Protein AF-A0A9J5XK20-F1 (afdb_monomer)

Solvent-accessible surface area (backbone atoms only — not comparable to full-atom values): 7036 Å² total; per-residue (Å²): 115,74,71,59,74,69,47,93,83,61,82,48,74,66,55,50,50,26,66,77,69,73,48,52,72,66,59,47,50,57,50,50,54,51,52,54,54,48,54,52,50,51,56,52,52,53,71,74,36,82,85,81,54,61,65,72,64,52,45,68,55,49,55,58,52,53,54,55,59,67,32,76,85,43,57,88,81,58,85,81,70,64,61,65,58,50,48,40,58,56,76,67,44,54,52,82,46,95,96,47,83,45,63,70,79,82,82,86,82,88,127

pLDDT: mean 75.46, std 15.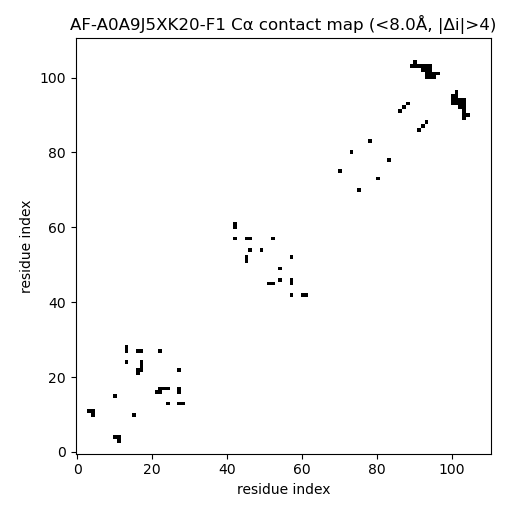71, range [34.91, 94.75]

Mean predicted aligned error: 11.69 Å

Secondary structure (DSSP, 8-state):
-HHHHT-TTS--HHHHHHHHHT--HHHHHHHHHHHHHHHHHHHHHHHT-TTTS-HHHHHHHHHHHHHHHHTTTS-TT-TTSSHHHHHHHHHTSPEEETTEEE-TT--S---

Foldseek 3Di:
DVVVVPPDDDDDPLRVVCVVPVDDSVVSVVVVVVVVVVVVVVLVVVVVVCPPDPPVVSCVVVVVVVVVVVCVVPPPPPPPPCPVVVCCVQQPAFDDDPPDGDHNPPPPDDD

InterPro domains:
  IPR005630 Terpene synthase, metal-binding domain [PF03936] (2-42)
  IPR008949 Isoprenoid synthase domain superfamily [G3DSA:1.10.600.10] (1-109)
  IPR008949 Isoprenoid synthase domain superfamily [SSF48576] (2-95)

Organism: Solanum commersonii (NCBI:txid4109)

Structure (mmCIF, N/CA/C/O backbone):
data_AF-A0A9J5XK20-F1
#
_entry.id   AF-A0A9J5XK20-F1
#
loop_
_atom_site.group_PDB
_atom_site.id
_atom_site.type_symbol
_atom_site.label_atom_id
_atom_site.label_alt_id
_atom_site.label_comp_id
_atom_site.label_asym_id
_atom_site.label_entity_id
_atom_site.label_seq_id
_atom_site.pdbx_PDB_ins_code
_atom_site.Cartn_x
_atom_site.Cartn_y
_atom_site.Cartn_z
_atom_site.occupancy
_atom_site.B_iso_or_equiv
_atom_site.auth_seq_id
_atom_site.auth_comp_id
_atom_site.auth_asym_id
_atom_site.auth_atom_id
_atom_site.pdbx_PDB_model_num
ATOM 1 N N . MET A 1 1 ? 0.002 4.961 13.609 1.00 51.75 1 MET A N 1
ATOM 2 C CA . MET A 1 1 ? -1.419 5.094 14.043 1.00 51.75 1 MET A CA 1
ATOM 3 C C . MET A 1 1 ? -1.623 6.127 15.161 1.00 51.75 1 MET A C 1
ATOM 5 O O . MET A 1 1 ? -2.490 6.972 15.011 1.00 51.75 1 MET A O 1
ATOM 9 N N . GLN A 1 2 ? -0.844 6.121 16.256 1.00 54.03 2 GLN A N 1
ATOM 10 C CA . GLN A 1 2 ? -0.942 7.166 17.304 1.00 54.03 2 GLN A CA 1
ATOM 11 C C . GLN A 1 2 ? -0.587 8.578 16.791 1.00 54.03 2 GLN A C 1
ATOM 13 O O . GLN A 1 2 ? -1.206 9.552 17.203 1.00 54.03 2 GLN A O 1
ATOM 18 N N . PHE A 1 3 ? 0.347 8.683 15.840 1.00 56.94 3 PHE A N 1
ATOM 19 C CA . PHE A 1 3 ? 0.740 9.950 15.208 1.00 56.94 3 PHE A CA 1
ATOM 20 C C . PHE A 1 3 ? -0.370 10.630 14.390 1.00 56.94 3 PHE A C 1
ATOM 22 O O . PHE A 1 3 ? -0.390 11.854 14.289 1.00 56.94 3 PHE A O 1
ATOM 29 N N . GLU A 1 4 ? -1.295 9.869 13.798 1.00 56.88 4 GLU A N 1
ATOM 30 C CA . GLU A 1 4 ? -2.398 10.452 13.017 1.00 56.88 4 GLU A CA 1
ATOM 31 C C . GLU A 1 4 ? -3.427 11.126 13.927 1.00 56.88 4 GLU A C 1
ATOM 33 O O . GLU A 1 4 ? -3.907 12.205 13.600 1.00 56.88 4 GLU A O 1
ATOM 38 N N . GLN A 1 5 ? -3.673 10.556 15.112 1.00 59.72 5 GLN A N 1
ATOM 39 C CA . GLN A 1 5 ? -4.579 11.120 16.122 1.00 59.72 5 GLN A CA 1
ATOM 40 C C . GLN A 1 5 ? -4.054 12.431 16.732 1.00 59.72 5 GLN A C 1
ATOM 42 O O . GLN A 1 5 ? -4.821 13.202 17.298 1.00 59.72 5 GLN A O 1
ATOM 47 N N . GLN A 1 6 ? -2.748 12.701 16.620 1.00 59.94 6 GLN A N 1
ATOM 48 C CA . GLN A 1 6 ? -2.139 13.961 17.057 1.00 59.94 6 GLN A CA 1
ATOM 49 C C . GLN A 1 6 ? -2.323 15.104 16.045 1.00 59.94 6 GLN A C 1
ATOM 51 O O . GLN A 1 6 ? -2.031 16.254 16.374 1.00 59.94 6 GLN A O 1
ATOM 56 N N . ARG A 1 7 ? -2.789 14.829 14.815 1.00 62.69 7 ARG A N 1
ATOM 57 C CA . ARG A 1 7 ? -3.050 15.875 13.818 1.00 62.69 7 ARG A CA 1
ATOM 58 C C . ARG A 1 7 ? -4.423 16.497 14.067 1.00 62.69 7 ARG A C 1
ATOM 60 O O . ARG A 1 7 ? -5.452 15.867 13.881 1.00 62.69 7 ARG A O 1
ATOM 67 N N . THR A 1 8 ? -4.431 17.772 14.438 1.00 57.72 8 THR A N 1
ATOM 68 C CA . THR A 1 8 ? -5.584 18.487 15.010 1.00 57.72 8 THR A CA 1
ATOM 69 C C . THR A 1 8 ? -6.785 18.704 14.072 1.00 57.72 8 THR A C 1
ATOM 71 O O . THR A 1 8 ? -7.779 19.255 14.529 1.00 57.72 8 THR A O 1
ATOM 74 N N . HIS A 1 9 ? -6.739 18.348 12.778 1.00 65.75 9 HIS A N 1
ATOM 75 C CA . HIS A 1 9 ? -7.690 18.943 11.819 1.00 65.75 9 HIS A CA 1
ATOM 76 C C . HIS A 1 9 ? -8.380 18.031 10.788 1.00 65.75 9 HIS A C 1
ATOM 78 O O . HIS A 1 9 ? -9.215 18.534 10.037 1.00 65.75 9 HIS A O 1
ATOM 84 N N . ILE A 1 10 ? -8.107 16.722 10.733 1.00 76.00 10 ILE A N 1
ATOM 85 C CA . ILE A 1 10 ? -8.832 15.805 9.829 1.00 76.00 10 ILE A CA 1
ATOM 86 C C . ILE A 1 10 ? -9.077 14.478 10.561 1.00 76.00 10 ILE A C 1
ATOM 88 O O . ILE A 1 10 ? -8.095 13.858 10.970 1.00 76.00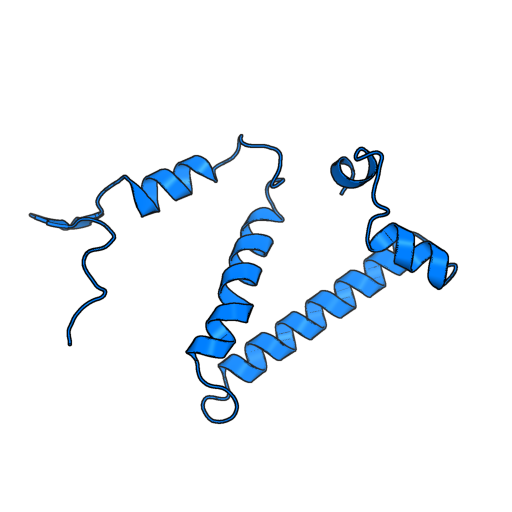 10 ILE A O 1
ATOM 92 N N . PRO A 1 11 ? -10.340 14.034 10.738 1.00 80.06 11 PRO A N 1
ATOM 93 C CA . PRO A 1 11 ? -10.618 12.734 11.335 1.00 80.06 11 PRO A CA 1
ATOM 94 C C . PRO A 1 11 ? -10.019 11.631 10.463 1.00 80.06 11 PRO A C 1
ATOM 96 O O . PRO A 1 11 ? -10.175 11.624 9.239 1.00 80.06 11 PRO A O 1
ATOM 99 N N . SER A 1 12 ? -9.313 10.702 11.098 1.00 83.56 12 SER A N 1
ATOM 100 C CA . SER A 1 12 ? -8.742 9.546 10.411 1.00 83.56 12 SER A CA 1
ATOM 101 C C . SER A 1 12 ? -9.845 8.673 9.811 1.00 83.56 12 SER A C 1
ATOM 103 O O . SER A 1 12 ? -10.986 8.660 10.277 1.00 83.56 12 SER A O 1
ATOM 105 N N . PHE A 1 13 ? -9.493 7.868 8.807 1.00 84.25 13 PHE A N 1
ATOM 106 C CA . PHE A 1 13 ? -10.412 6.874 8.247 1.00 84.25 13 PHE A CA 1
ATOM 107 C C . PHE A 1 13 ? -11.027 5.975 9.337 1.00 84.25 13 PHE A C 1
ATOM 109 O O . PHE A 1 13 ? -12.223 5.696 9.304 1.00 84.25 13 PHE A O 1
ATOM 116 N N . PHE A 1 14 ? -10.231 5.583 10.339 1.00 86.06 14 PHE A N 1
ATOM 117 C CA . PHE A 1 14 ? -10.696 4.792 11.480 1.00 86.06 14 PHE A CA 1
ATOM 118 C C . PHE A 1 14 ? -11.753 5.533 12.306 1.00 86.06 14 PHE A C 1
ATOM 120 O O . PHE A 1 14 ? -12.768 4.942 12.661 1.00 86.06 14 PHE A O 1
ATOM 127 N N . GLU A 1 15 ? -11.543 6.818 12.593 1.00 87.31 15 GLU A N 1
ATOM 128 C CA . GLU A 1 15 ? -12.492 7.638 13.358 1.00 87.31 15 GLU A CA 1
ATOM 129 C C . GLU A 1 15 ? -13.791 7.876 12.587 1.00 87.31 15 GLU A C 1
ATOM 131 O O . GLU A 1 15 ? -14.871 7.765 13.168 1.00 87.31 15 GLU A O 1
ATOM 136 N N . CYS A 1 16 ? -13.703 8.135 11.279 1.00 90.44 16 CYS A N 1
ATOM 137 C CA . CYS A 1 16 ? -14.873 8.224 10.408 1.00 90.44 16 CYS A CA 1
ATOM 138 C C . CYS A 1 16 ? -15.665 6.912 10.408 1.00 90.44 16 CYS A C 1
ATOM 140 O O . CYS A 1 16 ? -16.867 6.935 10.660 1.00 90.44 16 CYS A O 1
ATOM 142 N N . TYR A 1 17 ? -14.993 5.772 10.219 1.00 90.50 17 TYR A N 1
ATOM 143 C CA . TYR A 1 17 ? -15.631 4.453 10.191 1.00 90.50 17 TYR A CA 1
ATOM 144 C C . TYR A 1 17 ? -16.307 4.107 11.525 1.00 90.50 17 TYR A C 1
ATOM 146 O O . TYR A 1 17 ? -17.447 3.643 11.552 1.00 90.50 17 TYR A O 1
ATOM 154 N N . MET A 1 18 ? -15.627 4.367 12.648 1.00 93.06 18 MET A N 1
ATOM 155 C CA . MET A 1 18 ? -16.193 4.169 13.985 1.00 93.06 18 MET A CA 1
ATOM 156 C C . MET A 1 18 ? -17.435 5.032 14.204 1.00 93.06 18 MET A C 1
ATOM 158 O O . MET A 1 18 ? -18.436 4.544 14.725 1.00 93.06 18 MET A O 1
ATOM 162 N N . LYS A 1 19 ? -17.387 6.304 13.791 1.00 92.81 19 LYS A N 1
ATOM 163 C CA . LYS A 1 19 ? -18.508 7.238 13.931 1.00 92.81 19 LYS A CA 1
ATOM 164 C C . LYS A 1 19 ? -19.697 6.855 13.049 1.00 92.81 19 LYS A C 1
ATOM 166 O O . LYS A 1 19 ? -20.829 6.949 13.507 1.00 92.81 19 LYS A O 1
ATOM 171 N N . GLU A 1 20 ? -19.448 6.444 11.809 1.00 94.44 20 GLU A N 1
ATOM 172 C CA . GLU A 1 20 ? -20.492 6.092 10.841 1.00 94.44 20 GLU A CA 1
ATOM 173 C C . GLU A 1 20 ? -21.210 4.790 11.207 1.00 94.44 20 GLU A C 1
ATOM 175 O O . GLU A 1 20 ? -22.431 4.701 11.091 1.00 94.44 20 GLU A O 1
ATOM 180 N N . HIS A 1 21 ? -20.470 3.791 11.690 1.00 92.81 21 HIS A N 1
ATOM 181 C CA . HIS A 1 21 ? -21.019 2.461 11.962 1.00 92.81 21 HIS A CA 1
ATOM 182 C C . HIS A 1 21 ? -21.271 2.172 13.447 1.00 92.81 21 HIS A C 1
ATOM 184 O O . HIS A 1 21 ? -21.784 1.103 13.771 1.00 92.81 21 HIS A O 1
ATOM 190 N N . GLY A 1 22 ? -20.914 3.086 14.354 1.00 94.69 22 GLY A N 1
ATOM 191 C CA . GLY A 1 22 ? -21.097 2.910 15.799 1.00 94.69 22 GLY A CA 1
ATOM 192 C C . GLY A 1 22 ? -20.286 1.752 16.391 1.00 94.69 22 GLY A C 1
ATOM 193 O O . GLY A 1 22 ? -20.688 1.173 17.397 1.00 94.69 22 GLY A O 1
ATOM 194 N N . VAL A 1 23 ? -19.169 1.387 15.756 1.00 94.75 23 VAL A N 1
ATOM 195 C CA . VAL A 1 23 ? -18.344 0.229 16.132 1.00 94.75 23 VAL A CA 1
ATOM 196 C C . VAL A 1 23 ? -17.150 0.622 16.998 1.00 94.75 23 VAL A C 1
ATOM 198 O O . VAL A 1 23 ? -16.666 1.757 16.975 1.00 94.75 23 VAL A O 1
ATOM 201 N N . SER A 1 24 ? -16.615 -0.346 17.737 1.00 92.75 24 SER A N 1
ATOM 202 C CA . SER A 1 24 ? -15.393 -0.165 18.514 1.00 92.75 24 SER A CA 1
ATOM 203 C C . SER A 1 24 ? -14.150 -0.014 17.625 1.00 92.75 24 SER A C 1
ATOM 205 O O . SER A 1 24 ? -14.107 -0.407 16.451 1.00 92.75 24 SER A O 1
ATOM 207 N N . LYS A 1 25 ? -13.068 0.505 18.217 1.00 88.56 25 LYS A N 1
ATOM 208 C CA . LYS A 1 25 ? -11.755 0.589 17.560 1.00 88.56 25 LYS A CA 1
ATOM 209 C C . LYS A 1 25 ? -11.236 -0.788 17.136 1.00 88.56 25 LYS A C 1
ATOM 211 O O . LYS A 1 25 ? -10.658 -0.919 16.060 1.00 88.56 25 LYS A O 1
ATOM 216 N N . GLN A 1 26 ? -11.460 -1.810 17.963 1.00 90.94 26 GLN A N 1
ATOM 217 C CA . GLN A 1 26 ? -11.006 -3.174 17.691 1.00 90.94 26 GLN A CA 1
ATOM 218 C C . GLN A 1 26 ? -11.757 -3.791 16.507 1.00 90.94 26 GLN A C 1
ATOM 220 O O . GLN A 1 26 ? -11.136 -4.362 15.613 1.00 90.94 26 GLN A O 1
ATOM 225 N N . GLU A 1 27 ? -13.081 -3.636 16.466 1.00 92.38 27 GLU A N 1
ATOM 226 C CA . GLU A 1 27 ? -13.905 -4.101 15.343 1.00 92.38 27 GLU A CA 1
ATOM 227 C C . GLU A 1 27 ? -13.534 -3.387 14.044 1.00 92.38 27 GLU A C 1
ATOM 229 O O . GLU A 1 27 ? -13.402 -4.028 12.999 1.00 92.38 27 GLU A O 1
ATOM 234 N N . THR A 1 28 ? -13.285 -2.077 14.122 1.00 92.12 28 THR A N 1
ATOM 235 C CA . THR A 1 28 ? -12.776 -1.295 12.991 1.00 92.12 28 THR A CA 1
ATOM 236 C C . THR A 1 28 ? -11.450 -1.868 12.505 1.00 92.12 28 THR A C 1
ATOM 238 O O . THR A 1 28 ? -11.319 -2.172 11.325 1.00 92.12 28 THR A O 1
ATOM 241 N N . TYR A 1 29 ? -10.485 -2.110 13.395 1.00 88.88 29 TYR A N 1
ATOM 242 C CA . TYR A 1 29 ? -9.190 -2.678 13.015 1.00 88.88 29 TYR A CA 1
ATOM 243 C C . TYR A 1 29 ? -9.318 -4.032 12.308 1.00 88.88 29 TYR A C 1
ATOM 245 O O . TYR A 1 29 ? -8.753 -4.215 11.230 1.00 88.88 29 TYR A O 1
ATOM 253 N N . ILE A 1 30 ? -10.119 -4.951 12.854 1.00 91.69 30 ILE A N 1
ATOM 254 C CA . ILE A 1 30 ? -10.377 -6.263 12.242 1.00 91.69 30 ILE A CA 1
ATOM 255 C C . ILE A 1 30 ? -10.982 -6.101 10.841 1.00 91.69 30 ILE A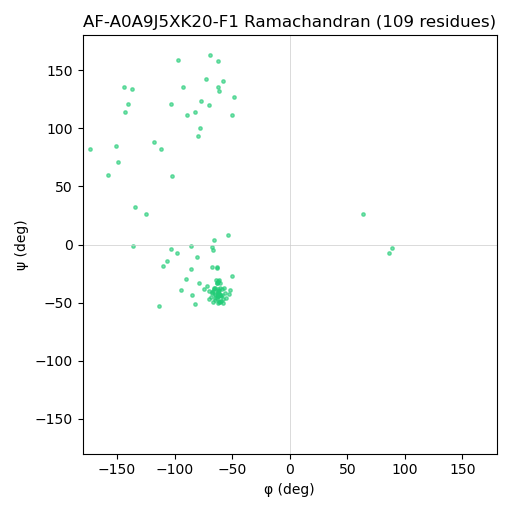 C 1
ATOM 257 O O . ILE A 1 30 ? -10.571 -6.776 9.892 1.00 91.69 30 ILE A O 1
ATOM 261 N N . LYS A 1 31 ? -11.946 -5.189 10.687 1.00 91.75 31 LYS A N 1
ATOM 262 C CA . LYS A 1 31 ? -12.587 -4.923 9.400 1.00 91.75 31 LYS A CA 1
ATOM 263 C C . LYS A 1 31 ? -11.608 -4.344 8.381 1.00 91.75 31 LYS A C 1
ATOM 265 O O . LYS A 1 31 ? -11.571 -4.833 7.253 1.00 91.75 31 LYS A O 1
ATOM 270 N N . VAL A 1 32 ? -10.825 -3.338 8.763 1.00 88.00 32 VAL A N 1
ATOM 271 C CA . VAL A 1 32 ? -9.846 -2.690 7.880 1.00 88.00 32 VAL A CA 1
ATOM 272 C C . VAL A 1 32 ? -8.785 -3.685 7.428 1.00 88.00 32 VAL A C 1
ATOM 274 O O . VAL A 1 32 ? -8.523 -3.781 6.233 1.00 88.00 32 VAL A O 1
ATOM 277 N N . GLN A 1 33 ? -8.262 -4.504 8.342 1.00 87.94 33 GLN A N 1
ATOM 278 C CA . GLN A 1 33 ? -7.328 -5.582 8.005 1.00 87.94 33 GLN A CA 1
ATOM 279 C C . GLN A 1 33 ? -7.918 -6.549 6.970 1.00 87.94 33 GLN A C 1
ATOM 281 O O . GLN A 1 33 ? -7.254 -6.914 5.999 1.00 87.94 33 GLN A O 1
ATOM 286 N N . LYS A 1 34 ? -9.199 -6.914 7.112 1.00 92.19 34 LYS A N 1
ATOM 287 C CA . LYS A 1 34 ? -9.892 -7.757 6.128 1.00 92.19 34 LYS A CA 1
ATOM 288 C C . LYS A 1 34 ? -10.034 -7.073 4.764 1.00 92.19 34 LYS A C 1
ATOM 290 O O . LYS A 1 34 ? -9.810 -7.724 3.747 1.00 92.19 34 LYS A O 1
ATOM 295 N N . ILE A 1 35 ? -10.391 -5.787 4.732 1.00 90.25 35 ILE A N 1
ATOM 296 C CA . ILE A 1 35 ? -10.504 -5.006 3.486 1.00 90.25 35 ILE A CA 1
ATOM 297 C C . ILE A 1 35 ? -9.148 -4.937 2.779 1.00 90.25 35 ILE A C 1
ATOM 299 O O . ILE A 1 35 ? -9.066 -5.263 1.598 1.00 90.25 35 ILE A O 1
ATOM 303 N N . MET A 1 36 ? -8.081 -4.591 3.505 1.00 86.88 36 MET A N 1
ATOM 304 C CA . MET A 1 36 ? -6.725 -4.511 2.955 1.00 86.88 36 MET A CA 1
ATOM 305 C C . MET A 1 36 ? -6.241 -5.869 2.434 1.00 86.88 36 MET A C 1
ATOM 307 O O . MET A 1 36 ? -5.694 -5.949 1.337 1.00 86.88 36 MET A O 1
ATOM 311 N N . SER A 1 37 ? -6.490 -6.952 3.180 1.00 88.44 37 SER A N 1
ATOM 312 C CA . SER A 1 37 ? -6.129 -8.311 2.758 1.00 88.44 37 SER A CA 1
ATOM 313 C C . SER A 1 37 ? -6.857 -8.740 1.482 1.00 88.44 37 SER A C 1
ATOM 315 O O . SER A 1 37 ? -6.241 -9.340 0.602 1.00 88.44 37 SER A O 1
ATOM 317 N N . ASN A 1 38 ? -8.147 -8.421 1.360 1.00 92.19 38 ASN A N 1
ATOM 318 C CA . ASN A 1 38 ? -8.920 -8.719 0.157 1.00 92.19 38 ASN A CA 1
ATOM 319 C C . ASN A 1 38 ? -8.426 -7.901 -1.041 1.00 92.19 38 ASN A C 1
ATOM 321 O O . ASN A 1 38 ? -8.088 -8.491 -2.060 1.00 92.19 38 ASN A O 1
ATOM 325 N N . ALA A 1 39 ? -8.259 -6.585 -0.882 1.00 87.94 39 ALA A N 1
ATOM 326 C CA . ALA A 1 39 ? -7.737 -5.725 -1.943 1.00 87.94 39 ALA A CA 1
ATOM 327 C C . ALA A 1 39 ? -6.351 -6.185 -2.434 1.00 87.94 39 ALA A C 1
ATOM 329 O O . ALA A 1 39 ? -6.069 -6.170 -3.629 1.00 87.94 39 ALA A O 1
ATOM 330 N N . TRP A 1 40 ? -5.490 -6.661 -1.528 1.00 86.25 40 TRP A N 1
ATOM 331 C CA . TRP A 1 40 ? -4.195 -7.228 -1.907 1.00 86.25 40 TRP A CA 1
ATOM 332 C C . TRP A 1 40 ? -4.324 -8.514 -2.738 1.00 86.25 40 TRP A C 1
ATOM 334 O O . TRP A 1 40 ? -3.542 -8.731 -3.665 1.00 86.25 40 TRP A O 1
ATOM 344 N N . LYS A 1 41 ? -5.299 -9.379 -2.438 1.00 88.50 41 LYS A N 1
ATOM 345 C CA . LYS A 1 41 ? -5.574 -10.580 -3.246 1.00 88.50 41 LYS A CA 1
ATOM 346 C C . LYS A 1 41 ? -6.085 -10.214 -4.635 1.00 88.50 41 LYS A C 1
ATOM 348 O O . LYS A 1 41 ? -5.638 -10.831 -5.600 1.00 88.50 41 LYS A O 1
ATOM 353 N N . ASP A 1 42 ? -6.947 -9.207 -4.729 1.00 87.19 42 ASP A N 1
ATOM 354 C CA . ASP A 1 42 ? -7.493 -8.737 -6.003 1.00 87.19 42 ASP A CA 1
ATOM 355 C C . ASP A 1 42 ? -6.364 -8.202 -6.897 1.00 87.19 42 ASP A C 1
ATOM 357 O O . ASP A 1 42 ? -6.178 -8.695 -8.005 1.00 87.19 42 ASP A O 1
ATOM 361 N N . ILE A 1 43 ? -5.502 -7.319 -6.370 1.00 84.25 43 ILE A N 1
ATOM 362 C CA . ILE A 1 43 ? -4.325 -6.799 -7.095 1.00 84.25 43 ILE A CA 1
ATOM 363 C C . ILE A 1 43 ? -3.427 -7.934 -7.605 1.00 84.25 43 ILE A C 1
ATOM 365 O O . ILE A 1 43 ? -2.993 -7.916 -8.756 1.00 84.25 43 ILE A O 1
ATOM 369 N N . ASN A 1 44 ? -3.127 -8.928 -6.763 1.00 84.50 44 ASN A N 1
ATOM 370 C CA . ASN A 1 44 ? -2.287 -10.050 -7.186 1.00 84.50 44 ASN A CA 1
ATOM 371 C C . ASN A 1 44 ? -2.967 -10.901 -8.261 1.00 84.50 44 ASN A C 1
ATOM 373 O O . ASN A 1 44 ? -2.296 -11.353 -9.179 1.00 84.50 44 ASN A O 1
ATOM 377 N N . THR A 1 45 ? -4.280 -11.107 -8.166 1.00 87.69 45 THR A N 1
ATOM 378 C CA . THR A 1 45 ? -5.042 -11.870 -9.162 1.00 87.69 45 THR A CA 1
ATOM 379 C C . THR A 1 45 ? -4.996 -11.181 -10.524 1.00 87.69 45 THR A C 1
ATOM 381 O O . THR A 1 45 ? -4.676 -11.830 -11.518 1.00 87.69 45 THR A O 1
ATOM 384 N N . GLU A 1 46 ? -5.210 -9.864 -10.557 1.00 85.00 46 GLU A N 1
ATOM 385 C CA . GLU A 1 46 ? -5.130 -9.065 -11.785 1.00 85.00 46 GLU A CA 1
ATOM 386 C C . GLU A 1 46 ? -3.727 -9.092 -12.406 1.00 85.00 46 GLU A C 1
ATOM 388 O O . GLU A 1 46 ? -3.581 -9.227 -13.619 1.00 85.00 46 GLU A O 1
ATOM 393 N N . LEU A 1 47 ? -2.668 -9.070 -11.587 1.00 83.31 47 LEU A N 1
ATOM 394 C CA . LEU A 1 47 ? -1.291 -9.222 -12.075 1.00 83.31 47 LEU A CA 1
ATOM 395 C C . LEU A 1 47 ? -1.021 -10.557 -12.774 1.00 83.31 47 LEU A C 1
ATOM 397 O O . LEU A 1 47 ? -0.170 -10.620 -13.661 1.00 83.31 47 LEU A O 1
ATOM 401 N N . PHE A 1 48 ? -1.716 -11.622 -12.378 1.00 83.19 48 PHE A N 1
ATOM 402 C CA . PHE A 1 48 ? -1.616 -12.925 -13.033 1.00 83.19 48 PHE A CA 1
ATOM 403 C C . PHE A 1 48 ? -2.559 -13.062 -14.238 1.00 83.19 48 PHE A C 1
ATOM 405 O O . PHE A 1 48 ? -2.528 -14.097 -14.907 1.00 83.19 48 PHE A O 1
ATOM 412 N N . CYS A 1 49 ? -3.360 -12.037 -14.553 1.00 81.56 49 CYS A N 1
ATOM 413 C CA . CYS A 1 49 ? -4.279 -12.032 -15.685 1.00 81.56 49 CYS A CA 1
ATOM 414 C C . CYS A 1 49 ? -3.839 -11.027 -16.771 1.00 81.56 49 CYS A C 1
ATOM 416 O O . CYS A 1 49 ? -4.389 -9.929 -16.873 1.00 81.56 49 CYS A O 1
ATOM 418 N N . PRO A 1 50 ? -2.890 -11.393 -17.657 1.00 64.69 50 PRO A N 1
ATOM 419 C CA . PRO A 1 50 ? -2.260 -10.458 -18.600 1.00 64.69 50 PRO A CA 1
ATOM 420 C C . PRO A 1 50 ? -3.198 -9.912 -19.692 1.00 64.69 50 PRO A C 1
ATOM 422 O O . PRO A 1 50 ? -2.770 -9.111 -20.520 1.00 64.69 50 PRO A O 1
ATOM 425 N N . TYR A 1 51 ? -4.458 -10.351 -19.723 1.00 71.00 51 TYR A N 1
ATOM 426 C CA . TYR A 1 51 ? -5.419 -10.031 -20.778 1.00 71.00 51 TYR A CA 1
ATOM 427 C C . TYR A 1 51 ? -6.501 -9.026 -20.358 1.00 71.00 51 TYR A C 1
ATOM 429 O O . TYR A 1 51 ? -7.202 -8.522 -21.231 1.00 71.00 51 TYR A O 1
ATOM 437 N N . GLN A 1 52 ? -6.671 -8.743 -19.061 1.00 77.12 52 GLN A N 1
ATOM 438 C CA . GLN A 1 52 ? -7.778 -7.901 -18.577 1.00 77.12 52 GLN A CA 1
ATOM 439 C C . GLN A 1 52 ? -7.384 -6.432 -18.427 1.00 77.12 52 GLN A C 1
ATOM 441 O O . GLN A 1 52 ? -8.159 -5.543 -18.777 1.00 77.12 52 GLN A O 1
ATOM 446 N N . VAL A 1 53 ? -6.165 -6.174 -17.951 1.00 79.81 53 VAL A N 1
ATOM 447 C CA . VAL A 1 53 ? -5.669 -4.823 -17.691 1.00 79.81 53 VAL A CA 1
ATOM 448 C C . VAL A 1 53 ? -4.224 -4.708 -18.183 1.00 79.81 53 VAL A C 1
ATOM 450 O O . VAL A 1 53 ? -3.408 -5.585 -17.894 1.00 79.81 53 VAL A O 1
ATOM 453 N N . PRO A 1 54 ? -3.859 -3.637 -18.910 1.00 85.81 54 PRO A 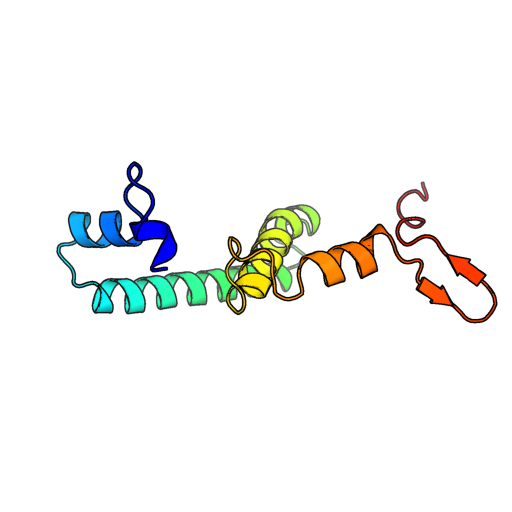N 1
ATOM 454 C CA . PRO A 1 54 ? -2.473 -3.402 -19.288 1.00 85.81 54 PRO A CA 1
ATOM 455 C C . PRO A 1 54 ? -1.546 -3.301 -18.071 1.00 85.81 54 PRO A C 1
ATOM 457 O O . PRO A 1 54 ? -1.866 -2.636 -17.084 1.00 85.81 54 PRO A O 1
ATOM 460 N N . MET A 1 55 ? -0.346 -3.876 -18.183 1.00 84.56 55 MET A N 1
ATOM 461 C CA . MET A 1 55 ? 0.655 -3.898 -17.109 1.00 84.56 55 MET A CA 1
ATOM 462 C C . MET A 1 55 ? 0.950 -2.502 -16.538 1.00 84.56 55 MET A C 1
ATOM 464 O O . MET A 1 55 ? 0.977 -2.332 -15.325 1.00 84.56 55 MET A O 1
ATOM 468 N N . PHE A 1 56 ? 1.077 -1.477 -17.388 1.00 85.25 56 PHE A N 1
ATOM 469 C CA . PHE A 1 56 ? 1.356 -0.110 -16.929 1.00 85.25 56 PHE A CA 1
ATOM 470 C C . PHE A 1 56 ? 0.264 0.438 -15.994 1.00 85.25 56 PHE A C 1
ATOM 472 O O . PHE A 1 56 ? 0.570 1.194 -15.078 1.00 85.25 56 PHE A O 1
ATOM 479 N N . ALA A 1 57 ? -1.004 0.062 -16.197 1.00 84.12 57 ALA A N 1
ATOM 480 C CA . ALA A 1 57 ? -2.107 0.495 -15.343 1.00 84.12 57 ALA A CA 1
ATOM 481 C C . ALA A 1 57 ? -2.072 -0.235 -13.991 1.00 84.12 57 ALA A C 1
ATOM 483 O O . ALA A 1 57 ? -2.283 0.383 -12.949 1.00 84.12 57 ALA A O 1
ATOM 484 N N . LEU A 1 58 ? -1.713 -1.522 -13.994 1.00 83.88 58 LEU A N 1
ATOM 485 C CA . LEU A 1 58 ? -1.494 -2.293 -12.768 1.00 83.88 58 LEU A CA 1
ATOM 486 C C . LEU A 1 58 ? -0.285 -1.769 -11.976 1.00 83.88 58 LEU A C 1
ATOM 488 O O . LEU A 1 58 ? -0.343 -1.694 -10.751 1.00 83.88 58 LEU A O 1
ATOM 492 N N . GLU A 1 59 ? 0.784 -1.340 -12.652 1.00 86.50 59 GLU A N 1
ATOM 493 C CA . GLU A 1 59 ? 1.964 -0.719 -12.033 1.00 86.50 59 GLU A CA 1
ATOM 494 C C . GLU A 1 59 ? 1.631 0.572 -11.279 1.00 86.50 59 GLU A C 1
ATOM 496 O O . GLU A 1 59 ? 2.182 0.793 -10.197 1.00 86.50 59 GLU A O 1
ATOM 501 N N . GLN A 1 60 ? 0.703 1.391 -11.795 1.00 85.31 60 GLN A N 1
ATOM 502 C CA . GLN A 1 60 ? 0.225 2.593 -11.096 1.00 85.31 60 GLN A CA 1
ATOM 503 C C . GLN A 1 60 ? -0.458 2.258 -9.765 1.00 85.31 60 GLN A C 1
ATOM 505 O O . GLN A 1 60 ? -0.374 3.046 -8.826 1.00 85.31 60 GLN A O 1
ATOM 510 N N . ALA A 1 61 ? -1.104 1.094 -9.659 1.00 82.75 61 ALA A N 1
ATOM 511 C CA . ALA A 1 61 ? -1.704 0.637 -8.411 1.00 82.75 61 ALA A CA 1
ATOM 512 C C . ALA A 1 61 ? -0.665 -0.031 -7.496 1.00 82.75 61 ALA A C 1
ATOM 514 O O . ALA A 1 61 ? -0.534 0.340 -6.330 1.00 82.75 61 ALA A O 1
ATOM 515 N N . ILE A 1 62 ? 0.112 -0.995 -8.007 1.00 87.19 62 ILE A N 1
ATOM 516 C CA . ILE A 1 62 ? 0.936 -1.837 -7.134 1.00 87.19 62 ILE A CA 1
ATOM 517 C C . ILE A 1 62 ? 2.226 -1.167 -6.650 1.00 87.19 62 ILE A C 1
ATOM 519 O O . ILE A 1 62 ? 2.659 -1.437 -5.526 1.00 87.19 62 ILE A O 1
ATOM 523 N N . ASN A 1 63 ? 2.855 -0.299 -7.448 1.00 87.62 63 ASN A N 1
ATOM 524 C CA . ASN A 1 63 ? 4.122 0.318 -7.049 1.00 87.62 63 ASN A CA 1
ATOM 525 C C . ASN A 1 63 ? 3.955 1.232 -5.819 1.00 87.62 63 ASN A C 1
ATOM 527 O O . ASN A 1 63 ? 4.714 1.052 -4.859 1.00 87.62 63 ASN A O 1
ATOM 531 N N . PRO A 1 64 ? 2.940 2.121 -5.753 1.00 84.19 64 PRO A N 1
ATOM 532 C CA . PRO A 1 64 ? 2.640 2.864 -4.531 1.00 84.19 64 PRO A CA 1
ATOM 533 C C . PRO A 1 64 ? 2.259 1.961 -3.353 1.00 84.19 64 PRO A C 1
ATOM 535 O O . PRO A 1 64 ? 2.770 2.160 -2.255 1.00 84.19 64 PRO A O 1
ATOM 538 N N . THR A 1 65 ? 1.433 0.924 -3.556 1.00 84.00 65 THR A N 1
ATOM 539 C CA . THR A 1 65 ? 1.048 0.004 -2.468 1.00 84.00 65 THR A CA 1
ATOM 540 C C . THR A 1 65 ? 2.260 -0.695 -1.850 1.00 84.00 65 THR A C 1
ATOM 542 O O . THR A 1 65 ? 2.384 -0.752 -0.627 1.00 84.00 65 THR A O 1
ATOM 545 N N . ARG A 1 66 ? 3.192 -1.194 -2.674 1.00 82.75 66 ARG A N 1
ATOM 546 C CA . ARG A 1 66 ? 4.440 -1.821 -2.201 1.00 82.75 66 ARG A CA 1
ATOM 547 C C . ARG A 1 66 ? 5.309 -0.842 -1.420 1.00 82.75 66 ARG A C 1
ATOM 549 O O . ARG A 1 66 ? 5.891 -1.222 -0.404 1.00 82.75 66 ARG A O 1
ATOM 556 N N . LEU A 1 67 ? 5.379 0.404 -1.884 1.00 78.75 67 LEU A N 1
ATOM 557 C CA . LEU A 1 67 ? 6.094 1.469 -1.198 1.00 78.75 67 LEU A CA 1
ATOM 558 C C . LEU A 1 67 ? 5.484 1.713 0.192 1.00 78.75 67 LEU A C 1
ATOM 560 O O . LEU A 1 67 ? 6.206 1.643 1.183 1.00 78.75 67 LEU A O 1
ATOM 564 N N . THR A 1 68 ? 4.162 1.868 0.295 1.00 76.19 68 THR A N 1
ATOM 565 C CA . THR A 1 68 ? 3.464 2.043 1.579 1.00 76.19 68 THR A CA 1
ATOM 566 C C . THR A 1 68 ? 3.655 0.857 2.528 1.00 76.19 68 THR A C 1
ATOM 568 O O . THR A 1 68 ? 3.963 1.063 3.698 1.00 76.19 68 THR A O 1
ATOM 571 N N . LEU A 1 69 ? 3.555 -0.385 2.041 1.00 74.38 69 LEU A N 1
ATOM 572 C CA . LEU A 1 69 ? 3.795 -1.587 2.856 1.00 74.38 69 LEU A CA 1
ATOM 573 C C . LEU A 1 69 ? 5.236 -1.669 3.374 1.00 74.38 69 LEU A C 1
ATOM 575 O O . LEU A 1 69 ? 5.477 -2.137 4.485 1.00 74.38 69 LEU A O 1
ATOM 579 N N . SER A 1 70 ? 6.210 -1.181 2.599 1.00 67.19 70 SER A N 1
ATOM 580 C CA . SER A 1 70 ? 7.605 -1.126 3.048 1.00 67.19 70 SER A CA 1
ATOM 581 C C . SER A 1 70 ? 7.811 -0.203 4.260 1.00 67.19 70 SER A C 1
ATOM 583 O O . SER A 1 70 ? 8.786 -0.374 4.994 1.00 67.19 70 SER A O 1
ATOM 585 N N . PHE A 1 71 ? 6.862 0.708 4.501 1.00 65.56 71 PHE A N 1
ATOM 586 C CA . PHE A 1 71 ? 6.831 1.641 5.627 1.00 65.56 71 PHE A CA 1
ATOM 587 C C . PHE A 1 71 ? 5.959 1.178 6.794 1.00 65.56 71 PHE A C 1
ATOM 589 O O . PHE A 1 71 ? 6.016 1.766 7.863 1.00 65.56 71 PHE A O 1
ATOM 596 N N . GLU A 1 72 ? 5.195 0.092 6.672 1.00 59.66 72 GLU A N 1
ATOM 597 C CA . GLU A 1 72 ? 4.393 -0.406 7.801 1.00 59.66 72 GLU A CA 1
ATOM 598 C C . GLU A 1 72 ? 5.278 -0.856 8.984 1.00 59.66 72 GLU A C 1
ATOM 600 O O . GLU A 1 72 ? 4.839 -0.890 10.132 1.00 59.66 72 GLU A O 1
ATOM 605 N N . LYS A 1 73 ? 6.564 -1.136 8.719 1.00 53.50 73 LYS A N 1
ATOM 606 C CA . LYS A 1 73 ? 7.576 -1.422 9.746 1.00 53.50 73 LYS A CA 1
ATOM 607 C C . LYS A 1 73 ? 8.244 -0.175 10.340 1.00 53.50 73 LYS A C 1
ATOM 609 O O . LYS A 1 73 ? 8.782 -0.290 11.434 1.00 53.50 73 LYS A O 1
ATOM 614 N N . ASN A 1 74 ? 8.218 0.972 9.653 1.00 52.84 74 ASN A N 1
ATOM 615 C CA . ASN A 1 74 ? 8.913 2.208 10.031 1.00 52.84 74 ASN A CA 1
ATOM 616 C C . ASN A 1 74 ? 8.044 3.423 9.675 1.00 52.84 74 ASN A C 1
ATOM 618 O O . ASN A 1 74 ? 7.822 3.691 8.496 1.00 52.84 74 ASN A O 1
ATOM 622 N N . ASP A 1 75 ? 7.577 4.161 10.688 1.00 54.91 75 ASP A N 1
ATOM 623 C CA . ASP A 1 75 ? 6.686 5.316 10.522 1.00 54.91 75 ASP A CA 1
ATOM 624 C C . ASP A 1 75 ? 7.208 6.275 9.435 1.00 54.91 75 ASP A C 1
ATOM 626 O O . ASP A 1 75 ? 8.335 6.767 9.514 1.00 54.91 75 ASP A O 1
ATOM 630 N N . PHE A 1 76 ? 6.349 6.602 8.459 1.00 55.22 76 PHE A N 1
ATOM 631 C CA . PHE A 1 76 ? 6.607 7.575 7.381 1.00 55.22 76 PHE A CA 1
ATOM 632 C C . PHE A 1 76 ? 7.139 8.923 7.905 1.00 55.22 76 PHE A C 1
ATOM 634 O O . PHE A 1 76 ? 7.842 9.647 7.206 1.00 55.22 76 PHE A O 1
ATOM 641 N N . ILE A 1 77 ? 6.780 9.259 9.147 1.00 53.38 77 ILE A N 1
ATOM 642 C CA . ILE A 1 77 ? 7.088 10.529 9.807 1.00 53.38 77 ILE A CA 1
ATOM 643 C C . ILE A 1 77 ? 8.422 10.461 10.561 1.00 53.38 77 ILE A C 1
ATOM 645 O O . ILE A 1 77 ? 9.113 11.474 10.667 1.00 53.38 77 ILE A O 1
ATOM 649 N N . SER A 1 78 ? 8.823 9.285 11.056 1.00 54.69 78 SER A N 1
ATOM 650 C CA . SER A 1 78 ? 10.151 9.125 11.637 1.00 54.69 78 SER A CA 1
ATOM 651 C C . SER A 1 78 ? 11.147 8.959 10.496 1.00 54.69 78 SER A C 1
ATOM 653 O O . SER A 1 78 ? 11.403 7.859 10.016 1.00 54.69 78 SER A O 1
ATOM 655 N N . THR A 1 79 ? 11.739 10.070 10.077 1.00 52.34 79 THR A N 1
ATOM 656 C CA . THR A 1 79 ? 12.844 10.192 9.111 1.00 52.34 79 THR A CA 1
ATOM 657 C C . THR A 1 79 ? 14.087 9.342 9.428 1.00 52.34 79 THR A C 1
ATOM 659 O O . THR A 1 79 ? 15.104 9.488 8.756 1.00 52.34 79 THR A O 1
ATOM 662 N N . ASN A 1 80 ? 14.048 8.451 10.424 1.00 55.03 80 ASN A N 1
ATOM 663 C CA . ASN A 1 80 ? 15.235 7.968 11.116 1.00 55.03 80 ASN A CA 1
ATOM 664 C C . ASN A 1 80 ? 15.436 6.443 11.155 1.00 55.03 80 ASN A C 1
ATOM 666 O O . ASN A 1 80 ? 16.113 5.936 12.045 1.00 55.03 80 ASN A O 1
ATOM 670 N N . CYS A 1 81 ? 14.909 5.682 10.195 1.00 59.50 81 CYS A N 1
ATOM 671 C CA . CYS A 1 81 ? 15.323 4.281 10.045 1.00 59.50 81 CYS A CA 1
ATOM 672 C C . CYS A 1 81 ? 15.222 3.784 8.593 1.00 59.50 81 CYS A C 1
ATOM 674 O O . CYS A 1 81 ? 14.248 3.164 8.168 1.00 59.50 81 CYS A O 1
ATOM 676 N N . GLY A 1 82 ? 16.273 4.044 7.811 1.00 67.25 82 GLY A N 1
ATOM 677 C CA . GLY A 1 82 ? 16.582 3.307 6.580 1.00 67.25 82 GLY A CA 1
ATOM 678 C C . GLY A 1 82 ? 15.908 3.770 5.286 1.00 67.25 82 GLY A C 1
ATOM 679 O O . GLY A 1 82 ? 16.271 3.266 4.225 1.00 67.25 82 GLY A O 1
ATOM 680 N N . PHE A 1 83 ? 14.957 4.713 5.312 1.00 74.94 83 PHE A N 1
ATOM 681 C CA . PHE A 1 83 ? 14.379 5.233 4.062 1.00 74.94 83 PHE A CA 1
ATOM 682 C C . PHE A 1 83 ? 15.380 6.092 3.281 1.00 74.94 83 PHE A C 1
ATOM 684 O O . PHE A 1 83 ? 15.572 5.863 2.089 1.00 74.94 83 PHE A O 1
ATOM 691 N N . MET A 1 84 ? 16.067 7.019 3.957 1.00 77.00 84 MET A N 1
ATOM 692 C CA . MET A 1 84 ? 17.098 7.854 3.327 1.00 77.00 84 MET A CA 1
ATOM 693 C C . MET A 1 84 ? 18.253 7.005 2.786 1.00 77.00 84 MET A C 1
ATOM 695 O O . MET A 1 84 ? 18.685 7.230 1.662 1.00 77.00 84 MET A O 1
ATOM 699 N N . ASP A 1 85 ? 18.672 5.968 3.515 1.00 80.62 85 ASP A N 1
ATOM 700 C CA . ASP A 1 85 ? 19.710 5.039 3.050 1.00 80.62 85 ASP A CA 1
ATOM 701 C C . ASP A 1 85 ? 19.283 4.293 1.778 1.00 80.62 85 ASP A C 1
ATOM 703 O O . ASP A 1 85 ? 20.072 4.134 0.849 1.00 80.62 85 ASP A O 1
ATOM 707 N N . ARG A 1 86 ? 18.011 3.876 1.691 1.00 79.19 86 ARG A N 1
ATOM 708 C CA . ARG A 1 86 ? 17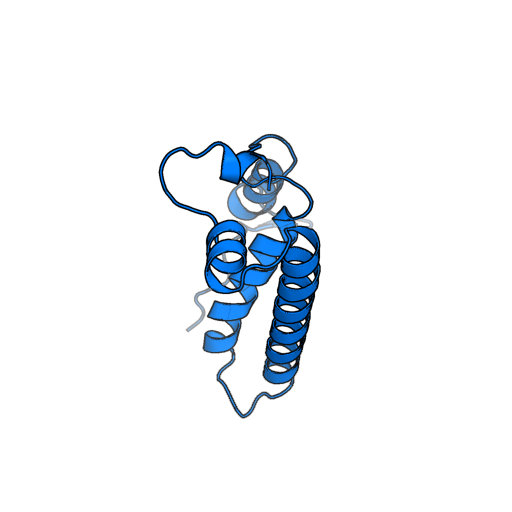.457 3.269 0.470 1.00 79.19 86 ARG A CA 1
ATOM 709 C C . ARG A 1 86 ? 17.430 4.262 -0.687 1.00 79.19 86 ARG A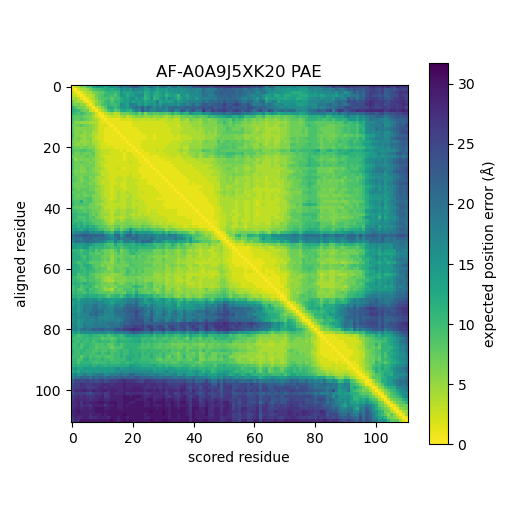 C 1
ATOM 711 O O . ARG A 1 86 ? 17.784 3.879 -1.796 1.00 79.19 86 ARG A O 1
ATOM 718 N N . LEU A 1 87 ? 17.035 5.514 -0.445 1.00 80.94 87 LEU A N 1
ATOM 719 C CA . LEU A 1 87 ? 17.053 6.558 -1.473 1.00 80.94 87 LEU A CA 1
ATOM 720 C C . LEU A 1 87 ? 18.472 6.831 -1.974 1.00 80.94 87 LEU A C 1
ATOM 722 O O . LEU A 1 87 ? 18.671 6.919 -3.181 1.00 80.94 87 LEU A O 1
ATOM 726 N N . ILE A 1 88 ? 19.450 6.911 -1.071 1.00 85.12 88 ILE A N 1
ATOM 727 C CA . ILE A 1 88 ? 20.864 7.085 -1.418 1.00 85.12 88 ILE A CA 1
ATOM 728 C C . ILE A 1 88 ? 21.340 5.900 -2.265 1.00 85.12 88 ILE A C 1
ATOM 730 O O . ILE A 1 88 ? 21.845 6.110 -3.364 1.00 85.12 88 ILE A O 1
ATOM 734 N N . ALA A 1 89 ? 21.079 4.664 -1.835 1.00 85.69 89 ALA A N 1
ATOM 735 C CA . ALA A 1 89 ? 21.473 3.467 -2.576 1.00 85.69 89 ALA A CA 1
ATOM 736 C C . ALA A 1 89 ? 20.820 3.353 -3.972 1.00 85.69 89 ALA A C 1
ATOM 738 O O . ALA A 1 89 ? 21.415 2.788 -4.886 1.00 85.69 89 ALA A O 1
ATOM 739 N N . LEU A 1 90 ? 19.589 3.853 -4.139 1.00 84.56 90 LEU A N 1
ATOM 740 C CA . LEU A 1 90 ? 18.842 3.795 -5.403 1.00 84.56 90 LEU A CA 1
ATOM 741 C C . LEU A 1 90 ? 19.190 4.945 -6.359 1.00 84.56 90 LEU A C 1
ATOM 743 O O . LEU A 1 90 ? 19.326 4.723 -7.563 1.00 84.56 90 LEU A O 1
ATOM 747 N N . LEU A 1 91 ? 19.291 6.174 -5.846 1.00 86.12 91 LEU A N 1
ATOM 748 C CA . LEU A 1 91 ? 19.314 7.399 -6.656 1.00 86.12 91 LEU A CA 1
ATOM 749 C C . LEU A 1 91 ? 20.671 8.112 -6.673 1.00 86.12 91 LEU A C 1
ATOM 751 O O . LEU A 1 91 ? 20.895 8.935 -7.558 1.00 86.12 91 LEU A O 1
ATOM 755 N N . VAL A 1 92 ? 21.557 7.824 -5.716 1.00 89.25 92 VAL A N 1
ATOM 756 C CA . VAL A 1 92 ? 22.856 8.504 -5.572 1.00 89.25 92 VAL A CA 1
ATOM 757 C C . VAL A 1 92 ? 24.005 7.543 -5.850 1.00 89.25 92 VAL A C 1
ATOM 759 O O . VAL A 1 92 ? 24.862 7.832 -6.688 1.00 89.25 92 VAL A O 1
ATOM 762 N N . ASP A 1 93 ? 24.021 6.392 -5.179 1.00 87.62 93 ASP A N 1
ATOM 763 C CA . ASP A 1 93 ? 25.126 5.448 -5.277 1.00 87.62 93 ASP A CA 1
ATOM 764 C C . ASP A 1 93 ? 25.060 4.645 -6.584 1.00 87.62 93 ASP A C 1
ATOM 766 O O . ASP A 1 93 ? 24.074 3.956 -6.862 1.00 87.62 93 ASP A O 1
ATOM 770 N N . PRO A 1 94 ? 26.121 4.672 -7.408 1.00 84.25 94 PRO A N 1
ATOM 771 C CA . PRO A 1 94 ? 26.167 3.863 -8.611 1.00 84.25 94 PRO A CA 1
ATOM 772 C C . PRO A 1 94 ? 26.381 2.387 -8.262 1.00 84.25 94 PRO A C 1
ATOM 774 O O . PRO A 1 94 ? 27.195 2.032 -7.401 1.00 84.25 94 PRO A O 1
ATOM 777 N N . ILE A 1 95 ? 25.729 1.502 -9.016 1.00 84.75 95 ILE A N 1
ATOM 778 C CA . ILE A 1 95 ? 25.943 0.061 -8.885 1.00 84.75 95 ILE A CA 1
ATOM 779 C C . ILE A 1 95 ? 27.343 -0.268 -9.415 1.00 84.75 95 ILE A C 1
ATOM 781 O O . ILE A 1 95 ? 27.669 -0.032 -10.582 1.00 84.75 95 ILE A O 1
ATOM 785 N N . LYS A 1 96 ? 28.191 -0.833 -8.550 1.00 80.19 96 LYS A N 1
ATOM 786 C CA . LYS A 1 96 ? 29.524 -1.312 -8.934 1.00 80.19 96 LYS A CA 1
ATOM 787 C C . LYS A 1 96 ? 29.390 -2.650 -9.655 1.00 80.19 96 LYS A C 1
ATOM 789 O O . LYS A 1 96 ? 29.271 -3.693 -9.018 1.00 80.19 96 LYS A O 1
ATOM 794 N N . ILE A 1 97 ? 29.449 -2.628 -10.980 1.00 78.38 97 ILE A N 1
ATOM 795 C CA . ILE A 1 97 ? 29.623 -3.833 -11.795 1.00 78.38 97 ILE A CA 1
ATOM 796 C C . ILE A 1 97 ? 31.131 -3.986 -12.027 1.00 78.38 97 ILE A C 1
ATOM 798 O O . ILE A 1 97 ? 31.827 -2.997 -12.248 1.00 78.38 97 ILE A O 1
ATOM 802 N N . ARG A 1 98 ? 31.685 -5.197 -11.897 1.00 69.94 98 ARG A N 1
ATOM 803 C CA . ARG A 1 98 ? 33.141 -5.435 -11.958 1.00 69.94 98 ARG A CA 1
ATOM 804 C C . ARG A 1 98 ? 33.740 -4.774 -13.215 1.00 69.94 98 ARG A C 1
ATOM 806 O O . ARG A 1 98 ? 33.450 -5.200 -14.324 1.00 69.94 98 ARG A O 1
ATOM 813 N N . GLY A 1 99 ? 34.548 -3.726 -13.028 1.00 62.91 99 GLY A N 1
ATOM 814 C CA . GLY A 1 99 ? 35.209 -2.984 -14.112 1.00 62.91 99 GLY A CA 1
ATOM 815 C C . GLY A 1 99 ? 34.436 -1.809 -14.736 1.00 62.91 99 GLY A C 1
ATOM 816 O O . GLY A 1 99 ? 35.019 -1.118 -15.564 1.00 62.91 99 GLY A O 1
ATOM 817 N N . MET A 1 100 ? 33.185 -1.518 -14.347 1.00 59.47 100 MET A N 1
ATOM 818 C CA . MET A 1 100 ? 32.416 -0.369 -14.861 1.00 59.47 100 MET A CA 1
ATOM 819 C C . MET A 1 100 ? 31.517 0.268 -13.788 1.00 59.47 100 MET A C 1
ATOM 821 O O . MET A 1 100 ? 30.804 -0.416 -13.055 1.00 59.47 100 MET A O 1
ATOM 825 N N . ARG A 1 101 ? 31.515 1.608 -13.720 1.00 52.97 101 ARG A N 1
ATOM 826 C CA . ARG A 1 101 ? 30.519 2.376 -12.953 1.00 52.97 101 ARG A CA 1
ATOM 827 C C . ARG A 1 101 ? 29.333 2.665 -13.869 1.00 52.97 101 ARG A C 1
ATOM 829 O O . ARG A 1 101 ? 29.487 3.427 -14.818 1.00 52.97 101 ARG A O 1
ATOM 836 N N . VAL A 1 102 ? 28.180 2.059 -13.595 1.00 58.12 102 VAL A N 1
ATOM 837 C CA . VAL A 1 102 ? 26.931 2.341 -14.315 1.00 58.12 102 VAL A CA 1
ATOM 838 C C . VAL A 1 102 ? 26.063 3.218 -13.414 1.00 58.12 102 VAL A C 1
ATOM 840 O O . VAL A 1 102 ? 25.757 2.828 -12.287 1.00 58.12 102 VAL A O 1
ATOM 843 N N . CYS A 1 103 ? 25.699 4.416 -13.881 1.00 50.22 103 CYS A N 1
ATOM 844 C CA . CYS A 1 103 ? 24.733 5.266 -13.181 1.00 50.22 103 CYS A CA 1
ATOM 845 C C . CYS A 1 103 ? 23.378 4.548 -13.117 1.00 50.22 103 CYS A C 1
ATOM 847 O O . CYS A 1 103 ? 22.917 4.003 -14.122 1.00 50.22 103 CYS A O 1
ATOM 849 N N . SER A 1 104 ? 22.731 4.569 -11.952 1.00 52.16 104 SER A N 1
ATOM 850 C CA . SER A 1 104 ? 21.533 3.782 -11.621 1.00 52.16 104 SER A CA 1
ATOM 851 C C . SER A 1 104 ? 20.261 4.139 -12.410 1.00 52.16 104 SER A C 1
ATOM 853 O O . SER A 1 104 ? 19.230 3.514 -12.199 1.00 52.16 104 SER A O 1
ATOM 855 N N . TYR A 1 105 ? 20.328 5.054 -13.383 1.00 50.03 105 TYR A N 1
ATOM 856 C CA . TYR A 1 105 ? 19.208 5.406 -14.266 1.00 50.03 105 TYR A CA 1
ATOM 857 C C . TYR A 1 105 ? 19.580 5.512 -15.756 1.00 50.03 105 TYR A C 1
ATOM 85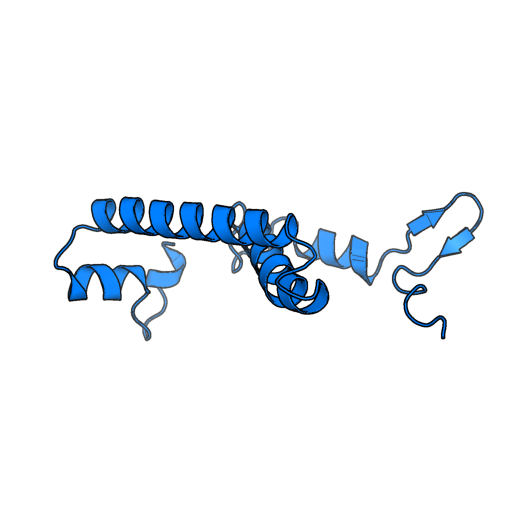9 O O . TYR A 1 105 ? 18.979 6.271 -16.507 1.00 50.03 105 TYR A O 1
ATOM 867 N N . ALA A 1 106 ? 20.541 4.715 -16.229 1.00 43.31 106 ALA A N 1
ATOM 868 C CA . ALA A 1 106 ? 20.813 4.571 -17.664 1.00 43.31 106 ALA A CA 1
ATOM 869 C C . ALA A 1 106 ? 20.228 3.263 -18.229 1.00 43.31 106 ALA A C 1
ATOM 871 O O . ALA A 1 106 ? 20.957 2.415 -18.740 1.00 43.31 106 ALA A O 1
ATOM 872 N N . ARG A 1 107 ? 18.906 3.070 -18.120 1.00 48.81 107 ARG A N 1
ATOM 873 C CA . ARG A 1 107 ? 18.177 2.117 -18.978 1.00 48.81 107 ARG A CA 1
ATOM 874 C C . ARG A 1 107 ? 16.684 2.432 -19.060 1.00 48.81 107 ARG A C 1
ATOM 876 O O . ARG A 1 107 ? 15.879 1.589 -18.706 1.00 48.81 107 ARG A O 1
ATOM 883 N N . LEU A 1 108 ? 16.313 3.614 -19.545 1.00 43.59 108 LEU A N 1
ATOM 884 C CA . LE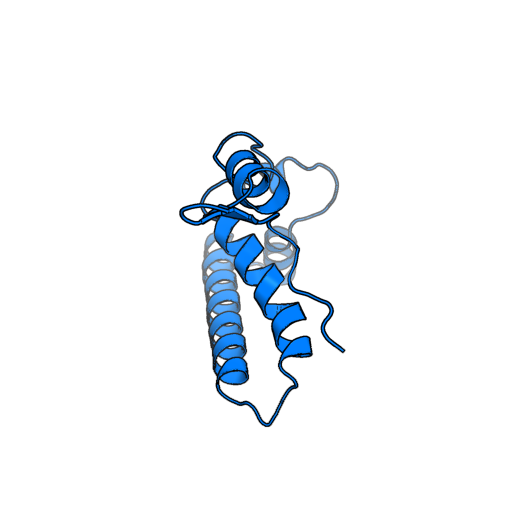U A 1 108 ? 14.978 3.850 -20.112 1.00 43.59 108 LEU A CA 1
ATOM 885 C C . LEU A 1 108 ? 15.054 4.914 -21.217 1.00 43.59 108 LEU A C 1
ATOM 887 O O . LEU A 1 108 ? 14.605 6.039 -21.045 1.00 43.59 108 LEU A O 1
AT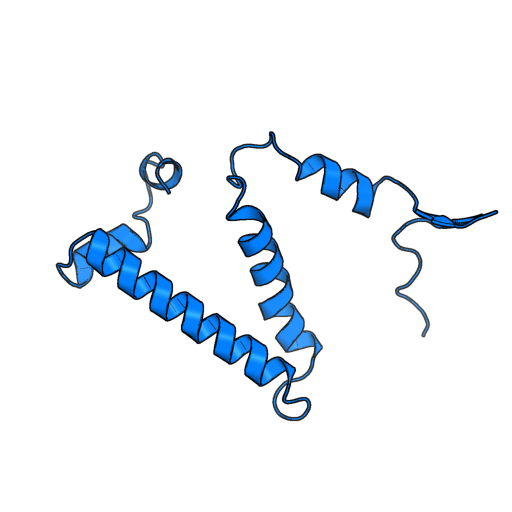OM 891 N N . SER A 1 109 ? 15.653 4.538 -22.345 1.00 37.59 109 SER A N 1
ATOM 892 C CA . SER A 1 109 ? 15.332 5.075 -23.677 1.00 37.59 109 SER A CA 1
ATOM 893 C C . SER A 1 109 ? 16.116 4.296 -24.735 1.00 37.59 109 SER A C 1
ATOM 895 O O . SER A 1 109 ? 17.197 4.678 -25.168 1.00 37.59 109 SER A O 1
ATOM 897 N N . SER A 1 110 ? 15.584 3.136 -25.112 1.00 34.91 110 SER A N 1
ATOM 898 C CA . SER A 1 110 ? 15.855 2.531 -26.421 1.00 34.91 110 SER A CA 1
ATOM 899 C C . SER A 1 110 ? 14.518 2.447 -27.151 1.00 34.91 110 SER A C 1
ATOM 901 O O . SER A 1 110 ? 13.776 1.479 -27.003 1.00 34.91 110 SER A O 1
ATOM 903 N N . GLN A 1 111 ? 14.198 3.527 -27.859 1.00 36.38 111 GLN A N 1
ATOM 904 C CA . GLN A 1 111 ? 13.565 3.471 -29.172 1.00 36.38 111 GLN A CA 1
ATOM 905 C C . GLN A 1 111 ? 14.586 4.019 -30.162 1.00 36.38 111 GLN A C 1
ATOM 907 O O . GLN A 1 111 ? 15.281 4.989 -29.777 1.00 36.38 111 GLN A O 1
#

Sequence (111 aa):
MQFEQQRTHIPSFFECYMKEHGVSKQETYIKVQKIMSNAWKDINTELFCPYQVPMFALEQAINPTRLTLSFEKNDFISTNCGFMDRLIALLVDPIKIRGMRVCSYARLSSQ

Radius of gyration: 19.74 Å; Cα contacts (8 Å, |Δi|>4): 48; chains: 1; bounding box: 56×32×48 Å